Protein AF-A0A9Q0CTR0-F1 (afdb_monomer_lite)

Foldseek 3Di:
DDDDDDDPDPDDDPPPPVVPPPDQAEDEAEDDAFAFLVVVCCVPVVPDDPVVVVSHHYDRGGAPAFDPDDDPCPPVDDDGTGDNDDDDPVVVVVCVVVVVD

pLDDT: mean 81.86, std 18.98, range [42.22, 98.5]

Organism: NCBI:txid2022672

Structure (mmCIF, N/CA/C/O backbone):
data_AF-A0A9Q0CTR0-F1
#
_entry.id   AF-A0A9Q0CTR0-F1
#
loop_
_atom_site.group_PDB
_atom_site.id
_atom_site.type_symbol
_atom_site.label_atom_id
_atom_site.label_alt_id
_atom_site.label_comp_id
_atom_site.label_asym_id
_atom_site.label_entity_id
_atom_site.label_seq_id
_atom_site.pdbx_PDB_ins_code
_atom_site.Cartn_x
_atom_site.Cartn_y
_atom_site.Cartn_z
_atom_site.occupancy
_atom_site.B_iso_or_equiv
_atom_site.auth_seq_id
_atom_site.auth_comp_id
_atom_site.auth_asym_id
_atom_site.auth_atom_id
_atom_site.pdbx_PDB_model_num
ATOM 1 N N . MET A 1 1 ? -50.779 8.382 62.320 1.00 42.22 1 MET A N 1
ATOM 2 C CA . MET A 1 1 ? -49.835 7.621 61.467 1.00 42.22 1 MET A CA 1
ATOM 3 C C . MET A 1 1 ? -50.424 7.545 60.062 1.00 42.22 1 MET A C 1
ATOM 5 O O . MET A 1 1 ? -51.589 7.202 59.982 1.00 42.22 1 MET A O 1
ATOM 9 N N . GLY A 1 2 ? -49.769 7.864 58.946 1.00 48.78 2 GLY A N 1
ATOM 10 C CA . GLY A 1 2 ? -48.406 8.332 58.678 1.00 48.78 2 GLY A CA 1
ATOM 11 C C . GLY A 1 2 ? -48.456 9.449 57.617 1.00 48.78 2 GLY A C 1
ATOM 12 O O . GLY A 1 2 ? -49.342 9.470 56.773 1.00 48.78 2 GLY A O 1
ATOM 13 N N . SER A 1 3 ? -47.718 10.534 57.847 1.00 42.62 3 SER A 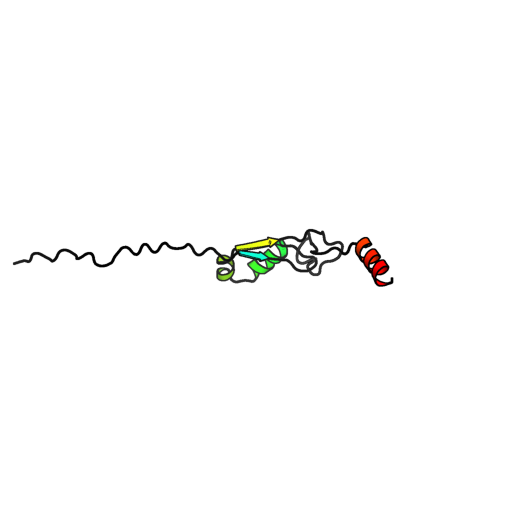N 1
ATOM 14 C CA . SER A 1 3 ? -46.437 10.853 57.189 1.00 42.62 3 SER A CA 1
ATOM 15 C C . SER A 1 3 ? -46.582 11.272 55.722 1.00 42.62 3 SER A C 1
ATOM 17 O O . SER A 1 3 ? -46.495 10.454 54.811 1.00 42.62 3 SER A O 1
ATOM 19 N N . ILE A 1 4 ? -46.746 12.588 55.541 1.00 52.59 4 ILE A N 1
ATOM 20 C CA . ILE A 1 4 ? -46.401 13.337 54.329 1.00 52.59 4 ILE A CA 1
ATOM 21 C C . ILE A 1 4 ? -44.924 13.033 54.047 1.00 52.59 4 ILE A C 1
ATOM 23 O O . ILE A 1 4 ? -44.053 13.425 54.824 1.00 52.59 4 ILE A O 1
ATOM 27 N N . GLY A 1 5 ? -44.651 12.239 53.012 1.00 49.47 5 GLY A N 1
ATOM 28 C CA . GLY A 1 5 ? -43.283 11.994 52.558 1.00 49.47 5 GLY A CA 1
ATOM 29 C C . GLY A 1 5 ? -42.698 13.274 51.954 1.00 49.47 5 GLY A C 1
ATOM 30 O O . GLY A 1 5 ? -43.456 14.069 51.396 1.00 49.47 5 GLY A O 1
ATOM 31 N N . PRO A 1 6 ? -41.383 13.518 52.067 1.00 51.47 6 PRO A N 1
ATOM 32 C CA . PRO A 1 6 ? -40.778 14.652 51.388 1.00 51.47 6 PRO A CA 1
ATOM 33 C C . PRO A 1 6 ? -40.867 14.441 49.871 1.00 51.47 6 PRO A C 1
ATOM 35 O O . PRO A 1 6 ? -40.515 13.374 49.365 1.00 51.47 6 PRO A O 1
ATOM 38 N N . GLU A 1 7 ? -41.341 15.465 49.161 1.00 56.91 7 GLU A N 1
ATOM 39 C CA . GLU A 1 7 ? -41.199 15.598 47.708 1.00 56.91 7 GLU A CA 1
ATOM 40 C C . GLU A 1 7 ? -39.738 15.319 47.305 1.00 56.91 7 GLU A C 1
ATOM 42 O O . GLU A 1 7 ? -38.818 15.808 47.977 1.00 56.91 7 GLU A O 1
ATOM 47 N N . PRO A 1 8 ? -39.479 14.541 46.239 1.00 50.09 8 PRO A N 1
ATOM 48 C CA . PRO A 1 8 ? -38.122 14.317 45.776 1.00 50.09 8 PRO A CA 1
ATOM 49 C C . PRO A 1 8 ? -37.541 15.643 45.283 1.00 50.09 8 PRO A C 1
ATOM 51 O O . PRO A 1 8 ? -37.934 16.191 44.255 1.00 50.09 8 PRO A O 1
ATOM 54 N N . VAL A 1 9 ? -36.576 16.160 46.036 1.00 51.38 9 VAL A N 1
ATOM 55 C CA . VAL A 1 9 ? -35.776 17.313 45.637 1.00 51.38 9 VAL A CA 1
ATOM 56 C C . VAL A 1 9 ? -34.964 16.906 44.407 1.00 51.38 9 VAL A C 1
ATOM 58 O O . VAL A 1 9 ? -34.036 16.102 44.509 1.00 51.38 9 VAL A O 1
ATOM 61 N N . LEU A 1 10 ? -35.324 17.442 43.238 1.00 46.38 10 LEU A N 1
ATOM 62 C CA . LEU A 1 10 ? -34.5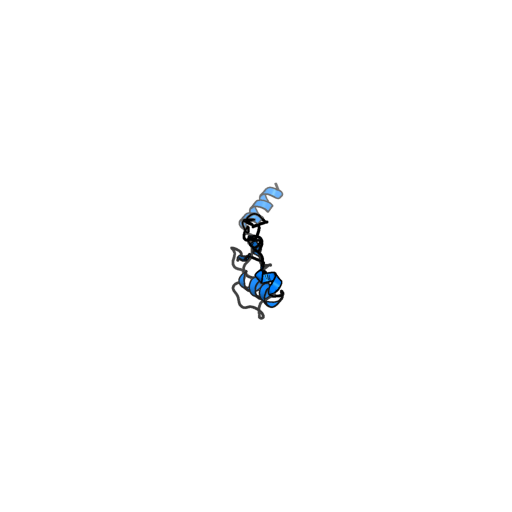66 17.300 41.994 1.00 46.38 10 LEU A CA 1
ATOM 63 C C . LEU A 1 10 ? -33.244 18.071 42.120 1.00 46.38 10 LEU A C 1
ATOM 65 O O . LEU A 1 10 ? -33.121 19.224 41.714 1.00 46.38 10 LEU A O 1
ATOM 69 N N . PHE A 1 11 ? -32.251 17.438 42.741 1.00 47.06 11 PHE A N 1
ATOM 70 C CA . PHE A 1 11 ? -30.869 17.895 42.730 1.00 47.06 11 PHE A CA 1
ATOM 71 C C . PHE A 1 11 ? -30.144 17.326 41.515 1.00 47.06 11 PHE A C 1
ATOM 73 O O . PHE A 1 11 ? -30.020 16.113 41.369 1.00 47.06 11 PHE A O 1
ATOM 80 N N . GLY A 1 12 ? -29.555 18.217 40.725 1.00 43.16 12 GLY A N 1
ATOM 81 C CA . GLY A 1 12 ? -28.484 17.869 39.799 1.00 43.16 12 GLY A CA 1
ATOM 82 C C . GLY A 1 12 ? -28.827 18.263 38.382 1.00 43.16 12 GLY A C 1
ATOM 83 O O . GLY A 1 12 ? -29.455 17.498 37.665 1.00 43.16 12 GLY A O 1
ATOM 84 N N . GLY A 1 13 ? -28.399 19.472 38.020 1.00 45.19 13 GLY A N 1
ATOM 85 C CA . GLY A 1 13 ? -28.635 20.064 36.718 1.00 45.19 13 GLY A CA 1
ATOM 86 C C . GLY A 1 13 ? -28.266 19.138 35.572 1.00 45.19 13 GLY A C 1
ATOM 87 O O . GLY A 1 13 ? -27.291 18.382 35.634 1.00 45.19 13 GLY A O 1
ATOM 88 N N . ASP A 1 14 ? -29.061 19.271 34.524 1.00 47.41 14 ASP A N 1
ATOM 89 C CA . ASP A 1 14 ? -28.852 18.698 33.213 1.00 47.41 14 ASP A CA 1
ATOM 90 C C . ASP A 1 14 ? -27.448 19.084 32.744 1.00 47.41 14 ASP A C 1
ATOM 92 O O . ASP A 1 14 ? -27.202 20.142 32.163 1.00 47.41 14 ASP A O 1
ATOM 96 N N . ARG A 1 15 ? -26.468 18.223 33.026 1.00 52.31 15 ARG A N 1
ATOM 97 C CA . ARG A 1 15 ? -25.244 18.209 32.246 1.00 52.31 15 ARG A CA 1
ATOM 98 C C . ARG A 1 15 ? -25.674 17.667 30.901 1.00 52.31 15 ARG A C 1
ATOM 100 O O . ARG A 1 15 ? -25.577 16.467 30.651 1.00 52.31 15 ARG A O 1
ATOM 107 N N . GLU A 1 16 ? -26.118 18.563 30.031 1.00 53.03 16 GLU A N 1
ATOM 108 C CA . GLU A 1 16 ? -25.951 18.373 28.605 1.00 53.03 16 GLU A CA 1
ATOM 109 C C . GLU A 1 16 ? -24.438 18.297 28.366 1.00 53.03 16 GLU A C 1
ATOM 111 O O . GLU A 1 16 ? -23.754 19.260 28.018 1.00 53.03 16 GLU A O 1
ATOM 116 N N . ILE A 1 17 ? -23.874 17.117 28.639 1.00 56.78 17 ILE A N 1
ATOM 117 C CA . ILE A 1 17 ? -22.633 16.698 28.029 1.00 56.78 17 ILE A CA 1
ATOM 118 C C . ILE A 1 17 ? -23.016 16.615 26.565 1.00 56.78 17 ILE A C 1
ATOM 120 O O . ILE A 1 17 ? -23.534 15.602 26.103 1.00 56.78 17 ILE A O 1
ATOM 124 N N . THR A 1 18 ? -22.805 17.715 25.847 1.00 56.59 18 THR A N 1
ATOM 125 C CA . THR A 1 18 ? -22.650 17.667 24.405 1.00 56.59 18 THR A CA 1
ATOM 126 C C . THR A 1 18 ? -21.533 16.661 24.184 1.00 56.59 18 THR A C 1
ATOM 128 O O . THR A 1 18 ? -20.347 16.954 24.345 1.00 56.59 18 THR A O 1
ATOM 131 N N . ALA A 1 19 ? -21.914 15.405 23.953 1.00 59.31 19 ALA A N 1
ATOM 132 C CA . ALA A 1 19 ? -20.993 14.351 23.618 1.00 59.31 19 ALA A CA 1
ATOM 133 C C . ALA A 1 19 ? -20.403 14.785 22.282 1.00 59.31 19 ALA A C 1
ATOM 135 O O . ALA A 1 19 ? -20.977 14.536 21.225 1.00 59.31 19 ALA A O 1
ATOM 136 N N . LYS A 1 20 ? -19.286 15.523 22.321 1.00 62.44 20 LYS A N 1
ATOM 137 C CA . LYS A 1 20 ? -18.440 15.724 21.155 1.00 62.44 20 LYS A CA 1
ATOM 138 C C . LYS A 1 20 ? -18.059 14.319 20.735 1.00 62.44 20 LYS A C 1
ATOM 140 O O . LYS A 1 20 ? -17.160 13.729 21.331 1.00 62.44 20 LYS A O 1
ATOM 145 N N . THR A 1 21 ? -18.783 13.770 19.764 1.00 69.69 21 THR A N 1
ATOM 146 C CA . THR A 1 21 ? -18.463 12.499 19.132 1.00 69.69 21 THR A CA 1
ATOM 147 C C . THR A 1 21 ? -16.999 12.592 18.746 1.00 69.69 21 THR A C 1
ATOM 149 O O . THR A 1 21 ? -16.641 13.388 17.872 1.00 69.69 21 THR A O 1
ATOM 152 N N . GLN A 1 22 ? -16.128 11.885 19.471 1.00 79.38 22 GLN A N 1
ATOM 153 C CA . GLN A 1 22 ? -14.701 11.949 19.200 1.00 79.38 22 GLN A CA 1
ATOM 154 C C . GLN A 1 22 ? -14.501 11.405 17.788 1.00 79.38 22 GLN A C 1
ATOM 156 O O . GLN A 1 22 ? -14.711 10.220 17.528 1.00 79.38 22 GLN A O 1
ATOM 161 N N . ARG A 1 23 ? -14.179 12.298 16.845 1.00 89.00 23 ARG A N 1
ATOM 162 C CA . ARG A 1 23 ? -13.914 11.909 15.460 1.00 89.00 23 ARG A CA 1
ATOM 163 C C . ARG A 1 23 ? -12.677 11.023 15.468 1.00 89.00 23 ARG A C 1
ATOM 165 O O . ARG A 1 23 ? -11.678 11.369 16.098 1.00 89.00 23 ARG A O 1
ATOM 172 N N . LYS A 1 24 ? -12.744 9.892 14.766 1.00 95.25 24 LYS A N 1
ATOM 173 C CA . LYS A 1 24 ? -11.581 9.020 14.600 1.00 95.25 24 LYS A CA 1
ATOM 174 C C . LYS A 1 24 ? -10.451 9.820 13.940 1.00 95.25 24 LYS A C 1
ATOM 176 O O . LYS A 1 24 ? -10.727 10.545 12.978 1.00 95.25 24 LYS A O 1
ATOM 181 N N . PRO A 1 25 ? -9.206 9.724 14.431 1.00 96.12 25 PRO A N 1
ATOM 182 C CA . PRO A 1 25 ? -8.071 10.311 13.739 1.00 96.12 25 PRO A CA 1
ATOM 183 C C . PRO A 1 25 ? -7.941 9.683 12.348 1.00 96.12 25 PRO A C 1
ATOM 185 O O . PRO A 1 25 ? -8.117 8.472 12.182 1.00 96.12 25 PRO A O 1
ATOM 188 N N . ARG A 1 26 ? -7.658 10.532 11.357 1.00 97.44 26 ARG A N 1
ATOM 189 C CA . ARG A 1 26 ? -7.591 10.156 9.943 1.00 97.44 26 ARG A CA 1
ATOM 190 C C . ARG A 1 26 ? -6.137 10.093 9.501 1.00 97.44 26 ARG A C 1
ATOM 192 O O . ARG A 1 26 ? -5.403 11.053 9.722 1.00 97.44 26 ARG A O 1
ATOM 199 N N . PHE A 1 27 ? -5.742 9.001 8.861 1.00 97.44 27 PHE A N 1
ATOM 200 C CA . PHE A 1 27 ? -4.388 8.805 8.357 1.00 97.44 27 PHE A CA 1
ATOM 201 C C . PHE A 1 27 ? -4.410 8.510 6.862 1.00 97.44 27 PHE A C 1
ATOM 203 O O . PHE A 1 27 ? -5.157 7.651 6.394 1.00 97.44 27 PHE A O 1
ATOM 210 N N . LEU A 1 28 ? -3.546 9.210 6.131 1.00 98.00 28 LEU A N 1
ATOM 211 C CA . LEU A 1 28 ? -3.149 8.832 4.783 1.00 98.00 28 LEU A CA 1
ATOM 212 C C . LEU A 1 28 ? -2.048 7.772 4.896 1.00 98.00 28 LEU A C 1
ATOM 214 O O . LEU A 1 28 ? -0.973 8.035 5.433 1.00 98.00 28 LEU A O 1
ATOM 218 N N . CYS A 1 29 ? -2.326 6.573 4.405 1.00 98.06 29 CYS A N 1
ATOM 219 C CA . CYS A 1 29 ? -1.408 5.449 4.382 1.00 98.06 29 CYS A CA 1
ATOM 220 C C . CYS A 1 29 ? -0.725 5.377 3.013 1.00 98.06 29 CYS A C 1
ATOM 222 O O . CYS A 1 29 ? -1.367 5.115 1.996 1.00 98.06 29 CYS A O 1
ATOM 224 N N . VAL A 1 30 ? 0.584 5.619 3.015 1.00 98.06 30 VAL A N 1
A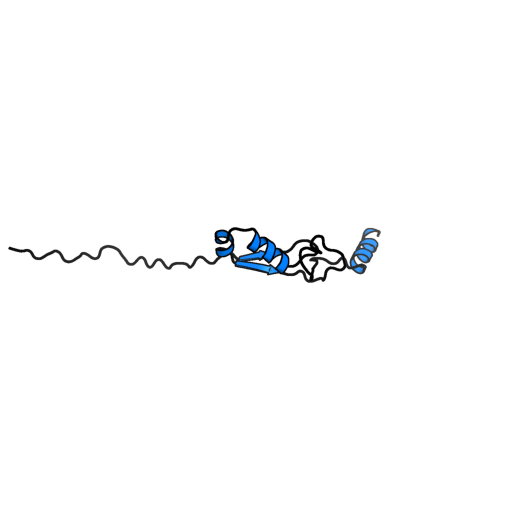TOM 225 C CA . VAL A 1 30 ? 1.446 5.655 1.829 1.00 98.06 30 VAL A CA 1
ATOM 226 C C . VAL A 1 30 ? 2.200 4.330 1.745 1.00 98.06 30 VAL A C 1
ATOM 228 O O . VAL A 1 30 ? 2.928 3.971 2.673 1.00 98.06 30 VAL A O 1
ATOM 231 N N . HIS A 1 31 ? 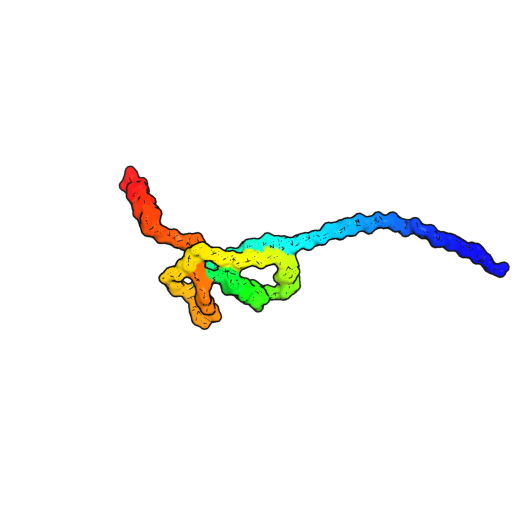2.004 3.583 0.659 1.00 97.69 31 HIS A N 1
ATOM 232 C CA . HIS A 1 31 ? 2.648 2.283 0.474 1.00 97.69 31 HIS A CA 1
ATOM 233 C C . HIS A 1 31 ? 4.150 2.411 0.158 1.00 97.69 31 HIS A C 1
ATOM 235 O O . HIS A 1 31 ? 4.634 3.461 -0.266 1.00 97.69 31 HIS A O 1
ATOM 241 N N . GLY A 1 32 ? 4.892 1.316 0.345 1.00 95.44 32 GLY A N 1
ATOM 242 C CA . GLY A 1 32 ? 6.327 1.246 0.052 1.00 95.44 32 GLY A CA 1
ATOM 243 C C . GLY A 1 32 ? 6.639 1.077 -1.439 1.00 95.44 32 GLY A C 1
ATOM 244 O O . GLY A 1 32 ? 5.738 0.995 -2.274 1.00 95.44 32 GLY A O 1
ATOM 245 N N . PHE A 1 33 ? 7.926 0.989 -1.771 1.00 95.75 33 PHE A N 1
ATOM 246 C CA . PHE A 1 33 ? 8.411 0.823 -3.144 1.00 95.75 33 PHE A CA 1
ATOM 247 C C . PHE A 1 33 ? 7.747 -0.361 -3.866 1.00 95.75 33 PHE A C 1
ATOM 249 O O . PHE A 1 33 ? 7.663 -1.448 -3.297 1.00 95.75 33 PHE A O 1
ATOM 256 N N . ARG A 1 34 ? 7.262 -0.135 -5.096 1.00 96.38 34 ARG A N 1
ATOM 257 C CA . ARG A 1 34 ? 6.627 -1.144 -5.966 1.00 96.38 34 ARG A CA 1
ATOM 258 C C . ARG A 1 34 ? 5.579 -2.001 -5.257 1.00 96.38 34 ARG A C 1
ATOM 260 O O . ARG A 1 34 ? 5.543 -3.220 -5.392 1.00 96.38 34 ARG A O 1
ATOM 267 N N . THR A 1 35 ? 4.702 -1.360 -4.498 1.00 97.62 35 THR A N 1
ATOM 268 C CA . THR A 1 35 ? 3.524 -2.003 -3.898 1.00 97.62 35 THR A CA 1
ATOM 269 C C . THR A 1 35 ? 2.280 -1.174 -4.207 1.00 97.62 35 THR A C 1
ATOM 271 O O . THR A 1 35 ? 2.322 -0.323 -5.088 1.00 97.62 35 THR A O 1
ATOM 274 N N . SER A 1 36 ? 1.162 -1.443 -3.541 1.00 98.19 36 SER A N 1
ATOM 275 C CA . SER A 1 36 ? -0.078 -0.683 -3.696 1.00 98.19 36 SER A CA 1
ATOM 276 C C . SER A 1 36 ? -0.731 -0.431 -2.342 1.00 98.19 36 SER A C 1
ATOM 278 O O . SER A 1 36 ? -0.437 -1.115 -1.348 1.00 98.19 36 SER A O 1
ATOM 280 N N . GLY A 1 37 ? -1.646 0.534 -2.302 1.00 98.19 37 GLY A N 1
ATOM 281 C CA . GLY A 1 37 ? -2.481 0.834 -1.148 1.00 98.19 37 GLY A CA 1
ATOM 282 C C . GLY A 1 37 ? -3.239 -0.408 -0.677 1.00 98.19 37 GLY A C 1
ATOM 283 O O . GLY A 1 37 ? -3.210 -0.726 0.510 1.00 98.19 37 GLY A O 1
ATOM 284 N N . ALA A 1 38 ? -3.789 -1.196 -1.605 1.00 98.00 38 ALA A N 1
ATOM 285 C CA . ALA A 1 38 ? -4.482 -2.448 -1.293 1.00 98.00 38 ALA A CA 1
ATOM 286 C C . ALA A 1 38 ? -3.571 -3.502 -0.630 1.00 98.00 38 ALA A C 1
ATOM 288 O O . ALA A 1 38 ? -3.996 -4.249 0.257 1.00 98.00 38 ALA A O 1
ATOM 289 N N . ILE A 1 39 ? -2.298 -3.584 -1.035 1.00 98.00 39 ILE A N 1
ATOM 290 C CA . ILE A 1 39 ? -1.327 -4.492 -0.404 1.00 98.00 39 ILE A CA 1
ATOM 291 C C . ILE A 1 39 ? -1.009 -4.018 1.016 1.00 98.00 39 ILE A C 1
ATOM 293 O O . ILE A 1 39 ? -0.971 -4.834 1.943 1.00 98.00 39 ILE A O 1
ATOM 297 N N . MET A 1 40 ? -0.814 -2.711 1.209 1.00 97.94 40 MET A N 1
ATOM 298 C CA . MET A 1 40 ? -0.607 -2.132 2.537 1.00 97.94 40 MET A CA 1
ATOM 299 C C . MET A 1 40 ? -1.828 -2.345 3.439 1.00 97.94 40 MET A C 1
ATOM 301 O O . MET A 1 40 ? -1.654 -2.747 4.588 1.00 97.94 40 MET A O 1
ATOM 305 N N . GLU A 1 41 ? -3.044 -2.171 2.923 1.00 97.75 41 GLU A N 1
ATOM 306 C CA . GLU A 1 41 ? -4.289 -2.431 3.648 1.00 97.75 41 GLU A CA 1
ATOM 307 C C . GLU A 1 41 ? -4.343 -3.877 4.145 1.00 97.75 41 GLU A C 1
ATOM 309 O O . GLU A 1 41 ? -4.488 -4.108 5.346 1.00 97.75 41 GLU A O 1
ATOM 314 N N . LYS A 1 42 ? -4.122 -4.862 3.264 1.00 97.06 42 LYS A N 1
ATOM 315 C CA . LYS A 1 42 ? -4.078 -6.284 3.652 1.00 97.06 42 LYS A CA 1
ATOM 316 C C . LYS A 1 42 ? -3.062 -6.544 4.762 1.00 97.06 42 LYS A C 1
ATOM 318 O O . LYS A 1 42 ? -3.329 -7.322 5.677 1.00 97.06 42 LYS A O 1
ATOM 323 N N . ARG A 1 43 ? -1.899 -5.889 4.707 1.00 95.19 43 ARG A N 1
ATOM 324 C CA . ARG A 1 43 ? -0.854 -6.024 5.733 1.00 95.19 43 ARG A CA 1
ATOM 325 C C . ARG A 1 43 ? -1.268 -5.378 7.055 1.00 95.19 43 ARG A C 1
ATOM 327 O O . ARG A 1 43 ? -1.031 -5.979 8.097 1.00 95.19 43 ARG A O 1
ATOM 334 N N . VAL A 1 44 ? -1.870 -4.190 7.027 1.00 96.62 44 VAL A N 1
ATOM 335 C CA . VAL A 1 44 ? -2.308 -3.468 8.232 1.00 96.62 44 VAL A CA 1
ATOM 336 C C . VAL A 1 44 ? -3.487 -4.186 8.881 1.00 96.62 44 VAL A C 1
ATOM 338 O O . VAL A 1 44 ? -3.400 -4.568 10.045 1.00 96.62 44 VAL A O 1
ATOM 341 N N . ILE A 1 45 ? -4.553 -4.449 8.126 1.00 95.75 45 ILE A N 1
ATOM 342 C CA . ILE A 1 45 ? -5.765 -5.103 8.635 1.00 95.75 45 ILE A CA 1
ATOM 343 C C . ILE A 1 45 ? -5.492 -6.557 9.041 1.00 95.75 45 ILE A C 1
ATOM 345 O O . ILE A 1 45 ? -6.065 -7.037 10.016 1.00 95.75 45 ILE A O 1
ATOM 349 N N . GLY A 1 46 ? -4.592 -7.251 8.336 1.00 94.00 46 GLY A N 1
ATOM 350 C CA . GLY A 1 46 ? -4.223 -8.633 8.643 1.00 94.00 46 GLY A CA 1
ATOM 351 C C . GLY A 1 46 ? -3.277 -8.800 9.836 1.00 94.00 46 GLY A C 1
ATOM 352 O O . GLY A 1 46 ? -3.248 -9.879 10.422 1.00 94.00 46 GLY A O 1
ATOM 353 N N . LYS A 1 47 ? -2.498 -7.771 10.208 1.00 95.06 47 LYS A N 1
ATOM 354 C CA . LYS A 1 47 ? -1.506 -7.863 11.299 1.00 95.06 47 LYS A CA 1
ATOM 355 C C . LYS A 1 47 ? -1.897 -7.110 12.565 1.00 95.06 47 LYS A C 1
ATOM 357 O O . LYS A 1 47 ? -1.474 -7.505 13.649 1.00 95.06 47 LYS A O 1
ATOM 362 N N . TRP A 1 48 ? -2.634 -6.007 12.459 1.00 96.44 48 TRP A N 1
ATOM 363 C CA . TRP A 1 48 ? -2.956 -5.183 13.622 1.00 96.44 48 TRP A CA 1
ATOM 364 C C . TRP A 1 48 ? -4.205 -5.695 14.348 1.00 96.44 48 TRP A C 1
ATOM 366 O O . TRP A 1 48 ? -5.163 -6.129 13.704 1.00 96.44 48 TRP A O 1
ATOM 376 N N . PRO A 1 49 ? -4.256 -5.607 15.691 1.00 96.88 49 PRO A N 1
ATOM 377 C CA . PRO A 1 49 ? -5.457 -5.957 16.435 1.00 96.88 49 PRO A CA 1
ATOM 378 C C . PRO A 1 49 ? -6.657 -5.105 16.007 1.00 96.88 49 PRO A C 1
ATOM 380 O O . PRO A 1 49 ? -6.552 -3.882 15.891 1.00 96.88 49 PRO A O 1
ATOM 383 N N . ARG A 1 50 ? -7.837 -5.727 15.865 1.00 95.38 50 ARG A N 1
ATOM 384 C CA . ARG A 1 50 ? -9.063 -5.031 15.423 1.00 95.38 50 ARG A CA 1
ATOM 385 C C . ARG A 1 50 ? -9.422 -3.816 16.276 1.00 95.38 50 ARG A C 1
ATOM 387 O O . ARG A 1 50 ? -9.938 -2.841 15.749 1.00 95.38 50 ARG A O 1
ATOM 394 N N . HIS A 1 51 ? -9.144 -3.857 17.580 1.00 95.38 51 HIS A N 1
ATOM 395 C CA . HIS A 1 51 ? -9.451 -2.748 18.487 1.00 95.38 51 HIS A CA 1
ATOM 396 C C . HIS A 1 51 ? -8.593 -1.497 18.235 1.00 95.38 51 HIS A C 1
ATOM 398 O O . HIS A 1 51 ? -8.956 -0.416 18.699 1.00 95.38 51 HIS A O 1
ATOM 404 N N . VAL A 1 52 ? -7.461 -1.640 17.534 1.00 95.19 52 VAL A N 1
ATOM 405 C CA . VAL A 1 52 ? -6.631 -0.523 17.072 1.00 95.19 52 VAL A CA 1
ATOM 406 C C . VAL A 1 52 ? -7.238 0.041 15.794 1.00 95.19 52 VAL A C 1
ATOM 408 O O . VAL A 1 52 ? -7.630 1.205 15.766 1.00 95.19 52 VAL A O 1
ATOM 411 N N . THR A 1 53 ? -7.394 -0.789 14.759 1.00 95.88 53 THR A N 1
ATOM 412 C CA . THR A 1 53 ? -7.875 -0.340 13.441 1.00 95.88 53 THR A CA 1
ATOM 413 C C . THR A 1 53 ? -9.304 0.200 13.490 1.00 95.88 53 THR A C 1
ATOM 415 O O . THR A 1 53 ? -9.610 1.166 12.801 1.00 95.88 53 THR A O 1
ATOM 418 N N . SER A 1 54 ? -10.166 -0.311 14.377 1.00 95.19 54 SER A N 1
ATOM 419 C CA . SER A 1 54 ? -11.538 0.187 14.546 1.00 95.19 54 SER A CA 1
ATOM 420 C C . SER A 1 54 ? -11.617 1.622 15.073 1.00 95.19 54 SER A C 1
ATOM 422 O O . SER A 1 54 ? -12.670 2.253 14.949 1.00 95.19 54 SER A O 1
ATOM 424 N N . ARG A 1 55 ? -10.546 2.141 15.684 1.00 95.38 55 ARG A N 1
ATOM 425 C CA . ARG A 1 55 ? -10.470 3.508 16.227 1.00 95.38 55 ARG A CA 1
ATOM 426 C C . ARG A 1 55 ? -9.866 4.504 15.241 1.00 95.38 55 ARG A C 1
ATOM 428 O O . ARG A 1 55 ? -9.880 5.693 15.535 1.00 95.38 55 ARG A O 1
ATOM 435 N N . LEU A 1 56 ? -9.369 4.040 14.097 1.00 96.12 56 LEU A N 1
ATOM 436 C CA . LEU A 1 56 ? -8.723 4.861 13.078 1.00 96.12 56 LEU A CA 1
ATOM 437 C C . LEU A 1 56 ? -9.616 4.981 11.839 1.00 96.12 56 LEU A C 1
ATOM 439 O O . LEU A 1 56 ? -10.446 4.113 11.569 1.00 96.12 56 LEU A O 1
ATOM 443 N N . ASP A 1 57 ? -9.441 6.069 11.100 1.00 96.62 57 ASP A N 1
ATOM 444 C CA . ASP A 1 57 ? -9.903 6.208 9.720 1.00 96.62 57 ASP A CA 1
ATOM 445 C C . ASP A 1 57 ? -8.660 6.165 8.819 1.00 96.62 57 ASP A C 1
ATOM 447 O O . ASP A 1 57 ? -7.811 7.055 8.888 1.00 96.62 57 ASP A O 1
ATOM 451 N N . LEU A 1 58 ? -8.490 5.079 8.064 1.00 97.81 58 LEU A N 1
ATOM 452 C CA . LEU A 1 58 ? -7.289 4.812 7.270 1.00 97.81 58 LEU A CA 1
ATOM 453 C C . LEU A 1 58 ? -7.634 4.895 5.786 1.00 97.81 58 LEU A C 1
ATOM 455 O O . LEU A 1 58 ? -8.476 4.142 5.302 1.00 97.81 58 LEU A O 1
ATOM 459 N N . PHE A 1 59 ? -6.954 5.780 5.065 1.00 98.19 59 PHE A N 1
ATOM 460 C CA . PHE A 1 59 ? -7.070 5.897 3.617 1.00 98.19 59 PHE A CA 1
ATOM 461 C C . PHE A 1 59 ? -5.775 5.425 2.959 1.00 98.19 59 PHE A C 1
ATOM 463 O O . PHE A 1 59 ? -4.731 6.051 3.130 1.00 98.19 59 PHE A O 1
ATOM 470 N N . PHE A 1 60 ? -5.838 4.324 2.215 1.00 98.38 60 PHE A N 1
ATOM 471 C CA . PHE A 1 60 ? -4.691 3.739 1.525 1.00 98.38 60 PHE A CA 1
ATOM 472 C C . PHE A 1 60 ? -4.627 4.263 0.092 1.00 98.38 60 PHE A C 1
ATOM 474 O O . PHE A 1 60 ? -5.482 3.932 -0.725 1.00 98.38 60 PHE A O 1
ATOM 481 N N . ALA A 1 61 ? -3.629 5.095 -0.199 1.00 98.12 61 ALA A N 1
ATOM 482 C CA . ALA A 1 61 ? -3.459 5.694 -1.518 1.00 98.12 61 ALA A CA 1
ATOM 483 C C . ALA A 1 61 ? -2.505 4.868 -2.381 1.00 98.12 61 ALA A C 1
ATOM 485 O O . ALA A 1 61 ? -1.488 4.389 -1.879 1.00 98.12 61 ALA A O 1
ATOM 486 N N . ASP A 1 62 ? -2.814 4.771 -3.672 1.00 98.50 62 ASP A N 1
ATOM 487 C CA . ASP A 1 62 ? -1.884 4.303 -4.695 1.00 98.50 62 ASP A CA 1
ATOM 488 C C . ASP A 1 62 ? -1.028 5.460 -5.211 1.00 98.50 62 ASP A C 1
ATOM 490 O O . ASP A 1 62 ? -1.482 6.605 -5.318 1.00 98.50 62 ASP A O 1
ATOM 494 N N . ALA A 1 63 ? 0.222 5.148 -5.530 1.00 97.19 63 ALA A N 1
ATOM 495 C CA . ALA A 1 63 ? 1.116 6.079 -6.186 1.00 97.19 63 ALA A CA 1
ATOM 496 C C . ALA A 1 63 ? 0.736 6.287 -7.668 1.00 97.19 63 ALA A C 1
ATOM 498 O O . ALA A 1 63 ? 0.118 5.413 -8.277 1.00 97.19 63 ALA A O 1
ATOM 499 N N . PRO A 1 64 ? 1.091 7.433 -8.278 1.00 95.81 64 PRO A N 1
ATOM 500 C CA . PRO A 1 64 ? 0.590 7.792 -9.606 1.00 95.81 64 PRO A CA 1
ATOM 501 C C . PRO A 1 64 ? 1.282 7.065 -10.769 1.00 95.81 64 PRO A C 1
ATOM 503 O O . PRO A 1 64 ? 0.746 7.073 -11.876 1.00 95.81 64 PRO A O 1
ATOM 506 N N . PHE A 1 65 ? 2.455 6.460 -10.558 1.00 94.94 65 PHE A N 1
ATOM 507 C CA . PHE A 1 65 ? 3.212 5.796 -11.622 1.00 94.94 65 PHE A CA 1
ATOM 508 C C . PHE A 1 65 ? 3.108 4.274 -11.488 1.00 94.94 65 PHE A C 1
ATOM 510 O O . PHE A 1 65 ? 3.414 3.752 -10.415 1.00 94.94 65 PHE A O 1
ATOM 517 N N . PRO A 1 66 ? 2.709 3.534 -12.537 1.00 95.69 66 PRO A N 1
ATOM 518 C CA . PRO A 1 66 ? 2.833 2.080 -12.552 1.00 95.69 66 PRO A CA 1
ATOM 519 C C . PRO A 1 66 ? 4.295 1.655 -12.382 1.00 95.69 66 PRO A C 1
ATOM 521 O O . PRO A 1 66 ? 5.193 2.283 -12.938 1.00 95.69 66 PRO A O 1
ATOM 524 N N . ALA A 1 67 ? 4.541 0.585 -11.630 1.00 93.81 67 ALA A N 1
ATOM 525 C CA . ALA A 1 67 ? 5.881 0.026 -11.506 1.00 93.81 67 ALA A CA 1
ATOM 526 C C . ALA A 1 67 ? 6.312 -0.638 -12.824 1.00 93.81 67 ALA A C 1
ATOM 528 O O . ALA A 1 67 ? 5.608 -1.497 -13.351 1.00 93.81 67 ALA A O 1
ATOM 529 N N . GLU A 1 68 ? 7.497 -0.283 -13.321 1.00 89.12 68 GLU A N 1
ATOM 530 C CA . GLU A 1 68 ? 8.044 -0.806 -14.585 1.00 89.12 68 GLU A CA 1
ATOM 531 C C . GLU A 1 68 ? 8.972 -2.022 -14.399 1.00 89.12 68 GLU A C 1
ATOM 533 O O . GLU A 1 68 ? 9.556 -2.523 -15.357 1.00 89.12 68 GLU A O 1
ATOM 538 N N . GLY A 1 69 ? 9.131 -2.522 -13.170 1.00 86.81 69 GLY A N 1
ATOM 539 C CA . GLY A 1 69 ? 10.007 -3.656 -12.875 1.00 86.81 69 GLY A CA 1
ATOM 540 C C . GLY A 1 69 ? 9.482 -4.569 -11.774 1.00 86.81 69 GLY A C 1
ATOM 541 O O . GLY A 1 69 ? 8.387 -4.376 -11.247 1.00 86.81 69 GLY A O 1
ATOM 542 N N . THR A 1 70 ? 10.298 -5.560 -11.413 1.00 90.44 70 THR A N 1
ATOM 543 C CA . THR A 1 70 ? 9.956 -6.584 -10.416 1.00 90.44 70 THR A CA 1
ATOM 544 C C . THR A 1 70 ? 9.670 -5.977 -9.051 1.00 90.44 70 THR A C 1
ATOM 546 O O . THR A 1 70 ? 10.293 -4.984 -8.651 1.00 90.44 70 THR A O 1
ATOM 549 N N . SER A 1 71 ? 8.756 -6.608 -8.320 1.00 93.94 71 SER A N 1
ATOM 550 C CA . SER A 1 71 ? 8.433 -6.249 -6.943 1.00 93.94 71 SER A CA 1
ATOM 551 C C . SER A 1 71 ? 8.821 -7.368 -5.985 1.00 93.94 71 SER A C 1
ATOM 553 O O . SER A 1 71 ? 8.578 -8.537 -6.262 1.00 93.94 71 SER A O 1
ATOM 555 N N . ASP A 1 72 ? 9.326 -7.019 -4.802 1.00 94.00 72 ASP A N 1
ATOM 556 C CA . ASP A 1 72 ? 9.653 -7.994 -3.750 1.00 94.00 72 ASP A CA 1
ATOM 557 C C . ASP A 1 72 ? 8.418 -8.727 -3.203 1.00 94.00 72 ASP A C 1
ATOM 559 O O . ASP A 1 72 ? 8.533 -9.703 -2.462 1.00 94.00 72 ASP A O 1
ATOM 563 N N . VAL A 1 73 ? 7.215 -8.232 -3.512 1.00 94.50 73 VAL A N 1
ATOM 564 C CA . VAL A 1 73 ? 5.956 -8.860 -3.096 1.00 94.50 73 VAL A CA 1
ATOM 565 C C . VAL A 1 73 ? 5.329 -9.722 -4.189 1.00 94.50 73 VAL A C 1
ATOM 567 O O . VAL A 1 73 ? 4.254 -10.290 -3.970 1.00 94.50 73 VAL A O 1
ATOM 570 N N . GLU A 1 74 ? 5.992 -9.832 -5.338 1.00 93.31 74 GLU A N 1
ATOM 571 C CA . GLU A 1 74 ? 5.586 -10.690 -6.442 1.00 93.31 74 GLU A CA 1
ATOM 572 C C . GLU A 1 74 ? 5.561 -12.163 -6.001 1.00 93.31 74 GLU A C 1
ATOM 574 O O . GLU A 1 74 ? 6.385 -12.622 -5.212 1.00 93.31 74 GLU A O 1
ATOM 579 N N . GLY A 1 75 ? 4.524 -12.895 -6.413 1.00 92.19 75 GLY A N 1
ATOM 580 C CA . GLY A 1 75 ? 4.249 -14.261 -5.944 1.00 92.19 75 GLY A CA 1
ATOM 581 C C . GLY A 1 75 ? 3.544 -14.362 -4.581 1.00 92.19 75 GLY A C 1
ATOM 582 O O . GLY A 1 75 ? 2.935 -15.390 -4.296 1.00 92.19 75 GLY A O 1
ATOM 583 N N . ILE A 1 76 ? 3.546 -13.302 -3.762 1.00 95.44 76 ILE A N 1
ATOM 584 C CA . ILE A 1 76 ? 2.776 -13.240 -2.503 1.00 95.44 76 ILE A CA 1
ATOM 585 C C . ILE A 1 76 ? 1.496 -12.419 -2.695 1.00 95.44 76 ILE A C 1
ATOM 587 O O . ILE A 1 76 ? 0.421 -12.796 -2.229 1.00 95.44 76 ILE A O 1
ATOM 591 N N . PHE A 1 77 ? 1.608 -11.281 -3.381 1.00 95.88 77 PHE A N 1
ATOM 592 C CA . PHE A 1 77 ? 0.497 -10.394 -3.704 1.00 95.88 77 PHE A CA 1
ATOM 593 C C . PHE A 1 77 ? 0.456 -10.162 -5.212 1.00 95.88 77 PHE A C 1
ATOM 595 O O . PHE A 1 77 ? 1.499 -9.852 -5.780 1.00 95.88 77 PHE A O 1
ATOM 602 N N . PRO A 1 78 ? -0.709 -10.266 -5.871 1.00 94.75 78 PRO A N 1
ATOM 603 C CA . PRO A 1 78 ? -0.803 -9.974 -7.296 1.00 94.75 78 PRO A CA 1
ATOM 604 C C . PRO A 1 78 ? -0.628 -8.465 -7.577 1.00 94.75 78 PRO A C 1
ATOM 606 O O . PRO A 1 78 ? -0.913 -7.654 -6.687 1.00 94.75 78 PRO A O 1
ATOM 609 N N . PRO A 1 79 ? -0.196 -8.086 -8.797 1.00 95.31 79 PRO A N 1
ATOM 610 C CA . PRO A 1 79 ? -0.211 -6.696 -9.272 1.00 95.31 79 PRO A CA 1
ATOM 611 C C . PRO A 1 79 ? -1.646 -6.117 -9.294 1.00 95.31 79 PRO A C 1
ATOM 613 O O . PRO A 1 79 ? -2.612 -6.886 -9.216 1.00 95.31 79 PRO A O 1
ATOM 616 N N . PRO A 1 80 ? -1.831 -4.783 -9.413 1.00 96.44 80 PRO A N 1
ATOM 617 C CA . PRO A 1 80 ? -0.850 -3.760 -9.800 1.00 9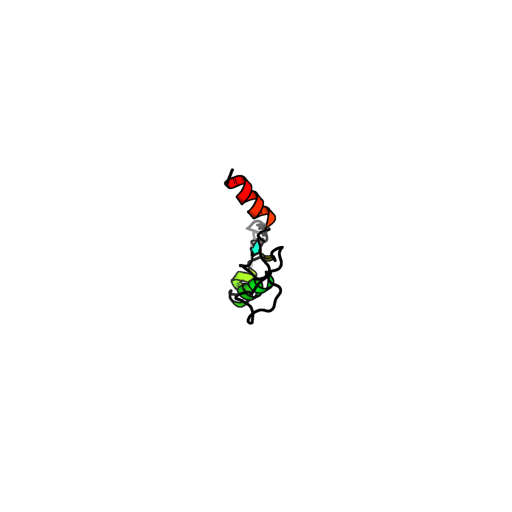6.44 80 PRO A CA 1
ATOM 618 C C . PRO A 1 80 ? 0.071 -3.284 -8.668 1.00 96.44 80 PRO A C 1
ATOM 620 O O . PRO A 1 80 ? -0.282 -3.320 -7.486 1.00 96.44 80 PRO A O 1
ATOM 623 N N . TYR A 1 81 ? 1.248 -2.800 -9.067 1.00 97.19 81 TYR A N 1
ATOM 624 C CA . TYR A 1 81 ? 2.241 -2.155 -8.210 1.00 97.19 81 TYR A CA 1
ATOM 625 C C . TYR A 1 81 ? 2.534 -0.750 -8.731 1.00 97.19 81 TYR A C 1
ATOM 627 O O . TYR A 1 81 ? 2.505 -0.526 -9.943 1.00 97.19 81 TYR A O 1
ATOM 635 N N . TYR A 1 82 ? 2.865 0.167 -7.826 1.00 97.12 82 TYR A N 1
ATOM 636 C CA . TYR A 1 82 ? 3.074 1.573 -8.147 1.00 97.12 82 TYR A CA 1
ATOM 637 C C . TYR A 1 82 ? 4.343 2.147 -7.498 1.00 97.12 82 TYR A C 1
ATOM 639 O O . TYR A 1 82 ? 4.870 1.619 -6.512 1.00 97.12 82 TYR A O 1
ATOM 647 N N . GLU A 1 83 ? 4.814 3.263 -8.048 1.00 95.94 83 GLU A N 1
ATOM 648 C CA . GLU A 1 83 ? 5.959 4.053 -7.598 1.00 95.94 83 GLU A CA 1
ATOM 649 C C . GLU A 1 83 ? 5.546 5.520 -7.387 1.00 95.94 83 GLU A C 1
ATOM 651 O O . GLU A 1 83 ? 4.783 6.093 -8.164 1.00 95.94 83 GLU A O 1
ATOM 656 N N . TRP A 1 84 ? 6.046 6.145 -6.315 1.00 93.88 84 TRP A N 1
ATOM 657 C CA . TRP A 1 84 ? 5.755 7.555 -5.990 1.00 93.88 84 TRP A CA 1
ATOM 658 C C . TRP A 1 84 ? 6.503 8.542 -6.876 1.00 93.88 84 TRP A C 1
ATOM 660 O O . TRP A 1 84 ? 6.027 9.650 -7.113 1.00 93.88 84 TRP A O 1
ATOM 670 N N . PHE A 1 85 ? 7.658 8.122 -7.382 1.00 89.94 85 PHE A N 1
ATOM 671 C CA . PHE A 1 85 ? 8.517 8.921 -8.233 1.00 89.94 85 PHE A CA 1
ATOM 672 C C . PHE A 1 85 ? 8.998 8.034 -9.373 1.00 89.94 85 PHE A C 1
ATOM 674 O O . PHE A 1 85 ? 9.608 6.999 -9.117 1.00 89.94 85 PHE A O 1
ATOM 681 N N . SER A 1 86 ? 8.750 8.456 -10.610 1.00 80.44 86 SER A N 1
ATOM 682 C CA . SER A 1 86 ? 9.444 7.921 -11.778 1.00 80.44 86 SER A CA 1
ATOM 683 C C . SER A 1 86 ? 10.543 8.902 -12.169 1.00 80.44 86 SER A C 1
ATOM 685 O O . SER A 1 86 ? 10.323 10.116 -12.245 1.00 80.44 86 SER A O 1
ATOM 687 N N . VAL A 1 87 ? 11.755 8.391 -12.374 1.00 69.56 87 VAL A N 1
ATOM 688 C CA . VAL A 1 87 ? 12.880 9.221 -12.794 1.00 69.56 87 VAL A CA 1
ATOM 689 C C . VAL A 1 87 ? 12.780 9.422 -14.300 1.00 69.56 87 VAL A C 1
ATOM 691 O O . VAL A 1 87 ? 13.178 8.569 -15.088 1.00 69.56 87 VAL A O 1
ATOM 694 N N . CYS A 1 88 ? 12.242 10.568 -14.716 1.00 67.19 88 CYS A N 1
ATOM 695 C CA . CYS A 1 88 ? 12.201 10.912 -16.130 1.00 67.19 88 CYS A CA 1
ATOM 696 C C . CYS A 1 88 ? 13.627 11.177 -16.641 1.00 67.19 88 CYS A C 1
ATOM 698 O O . CYS A 1 88 ? 14.334 12.043 -16.120 1.00 67.19 88 CYS A O 1
ATOM 700 N N . SER A 1 89 ? 14.046 10.455 -17.684 1.00 60.38 89 SER A N 1
ATOM 701 C CA . SER A 1 89 ? 15.384 10.581 -18.283 1.00 60.38 89 SER A CA 1
ATOM 702 C C . SER A 1 89 ? 15.728 12.026 -18.687 1.00 60.38 89 SER A C 1
ATOM 704 O O . SER A 1 89 ? 16.862 12.468 -18.499 1.00 60.38 89 SER A O 1
ATOM 706 N N . SER A 1 90 ? 14.742 12.808 -19.144 1.00 61.53 90 SER A N 1
ATOM 707 C CA . SER A 1 90 ? 14.936 14.220 -19.507 1.00 61.53 90 SER A CA 1
ATOM 708 C C . SER A 1 90 ? 15.299 15.107 -18.310 1.00 61.53 90 SER A C 1
ATOM 710 O O . SER A 1 90 ? 16.093 16.038 -18.454 1.00 61.53 90 SER A O 1
ATOM 712 N N . PHE A 1 91 ? 14.778 14.801 -17.119 1.00 64.56 91 PHE A N 1
ATOM 713 C CA . PHE A 1 91 ? 15.055 15.557 -15.899 1.00 64.56 91 PHE A CA 1
ATOM 714 C C . PHE A 1 91 ? 16.494 15.336 -15.415 1.00 64.56 91 PHE A C 1
ATOM 716 O O . PHE A 1 91 ? 17.193 16.295 -15.086 1.00 64.56 91 PHE A O 1
ATOM 723 N N . LEU A 1 92 ? 16.974 14.089 -15.453 1.00 64.62 92 LEU A N 1
ATOM 724 C CA . LEU A 1 92 ? 18.367 13.776 -15.124 1.00 64.62 92 LEU A CA 1
ATOM 725 C C . LEU A 1 92 ? 19.350 14.360 -16.139 1.00 64.62 92 LEU A C 1
ATOM 727 O O . LEU A 1 92 ? 20.381 14.893 -15.736 1.00 64.62 92 LEU A O 1
ATOM 731 N N . LEU A 1 93 ? 19.033 14.299 -17.437 1.00 63.62 93 LEU A N 1
ATOM 732 C CA . LEU A 1 93 ? 19.897 14.859 -18.476 1.00 63.62 93 LEU A CA 1
ATOM 733 C C . LEU A 1 93 ? 20.023 16.383 -18.331 1.00 63.62 93 LEU A C 1
ATOM 735 O O . LEU A 1 93 ? 21.122 16.919 -18.437 1.00 63.62 93 LEU A O 1
ATOM 739 N N . SER A 1 94 ? 18.923 17.076 -18.013 1.00 68.56 94 SER A N 1
ATOM 740 C CA . SER A 1 94 ? 18.949 18.512 -17.716 1.00 68.56 94 SER A CA 1
ATOM 741 C C . SER A 1 94 ? 19.806 18.824 -16.491 1.00 68.56 94 SER A C 1
ATOM 743 O O . SER A 1 94 ? 20.620 19.740 -16.545 1.00 68.56 94 SER A O 1
ATOM 745 N N . LEU A 1 95 ? 19.660 18.074 -15.394 1.00 67.44 95 LEU A N 1
ATOM 746 C CA . LEU A 1 95 ? 20.477 18.291 -14.199 1.00 67.44 95 LEU A CA 1
ATOM 747 C C . LEU A 1 95 ? 21.962 18.044 -14.491 1.00 67.44 95 LEU A C 1
ATOM 749 O O . LEU A 1 95 ? 22.797 18.825 -14.059 1.00 67.44 95 LEU A O 1
ATOM 753 N N . PHE A 1 96 ? 22.291 17.016 -15.275 1.00 70.62 96 PHE A N 1
ATOM 754 C CA . PHE A 1 96 ? 23.668 16.725 -15.669 1.00 70.62 96 PHE A CA 1
ATOM 755 C C . PHE A 1 96 ? 24.273 17.848 -16.525 1.00 70.62 96 PHE A C 1
ATOM 757 O O . PHE A 1 96 ? 25.401 18.269 -16.282 1.00 70.62 96 PHE A O 1
ATOM 764 N N . LEU A 1 97 ? 23.509 18.383 -17.485 1.00 71.00 97 LEU A N 1
ATOM 765 C CA . LEU A 1 97 ? 23.944 19.494 -18.338 1.00 71.00 97 LEU A CA 1
ATOM 766 C C . LEU A 1 97 ? 24.064 20.826 -17.581 1.00 71.00 97 LEU A C 1
ATOM 768 O O . LEU A 1 97 ? 24.946 21.618 -17.902 1.00 71.00 97 LEU A O 1
ATOM 772 N N . PHE A 1 98 ? 23.204 21.080 -16.591 1.00 71.38 98 PHE A N 1
ATOM 773 C CA . PHE A 1 98 ? 23.278 22.283 -15.754 1.00 71.38 98 PHE A CA 1
ATOM 774 C C . PHE A 1 98 ? 24.330 22.188 -14.646 1.00 71.38 98 PHE A C 1
ATOM 776 O O . PHE A 1 98 ? 24.880 23.211 -14.264 1.00 71.38 98 PHE A O 1
ATOM 783 N N . TYR A 1 99 ? 24.608 20.995 -14.119 1.00 72.31 99 TYR A N 1
ATOM 784 C CA . TYR A 1 99 ? 25.563 20.800 -13.024 1.00 72.31 99 TYR A CA 1
ATOM 785 C C . TYR A 1 99 ? 27.022 20.724 -13.505 1.00 72.31 99 TYR A C 1
ATOM 787 O O . TYR A 1 99 ? 27.939 21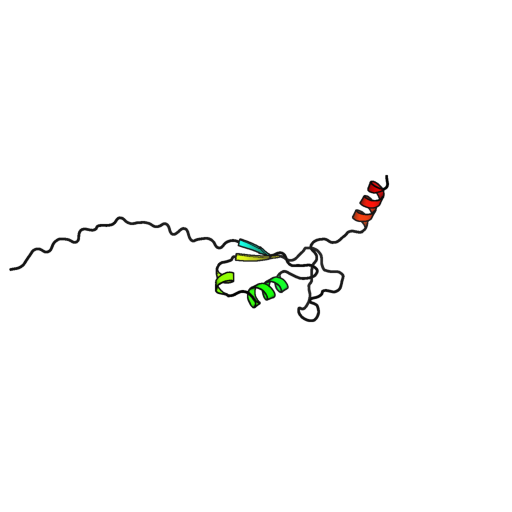.012 -12.743 1.00 72.31 99 TYR A O 1
ATOM 795 N N . HIS A 1 100 ? 27.251 20.358 -14.771 1.00 67.81 100 HIS A N 1
ATOM 796 C CA . HIS A 1 100 ? 28.577 20.357 -15.406 1.00 67.81 100 HIS A CA 1
ATOM 797 C C . HIS A 1 100 ? 28.899 21.642 -16.190 1.00 67.81 100 HIS A C 1
ATOM 799 O O . HIS A 1 100 ? 29.821 21.648 -17.010 1.00 67.81 100 HIS A O 1
ATOM 805 N N . ARG A 1 101 ? 28.168 22.729 -15.939 1.00 55.44 101 ARG A N 1
ATOM 806 C CA . ARG A 1 101 ? 28.443 24.060 -16.480 1.00 55.44 101 ARG A CA 1
ATOM 807 C C . ARG A 1 101 ? 28.616 25.059 -15.344 1.00 55.44 101 ARG A C 1
ATOM 809 O O . ARG A 1 101 ? 29.434 25.984 -15.533 1.00 55.44 101 ARG A O 1
#

Secondary structure (DSSP, 8-state):
----PPP----S----------PPPEEEEE--TTB-HHHHHHHHHHHS-HHHHTT-EEEEEPPSEE--S--TTTTTSPSP-EES----HHHHHHHHHHHT-

Radius of gyration: 28.86 Å; chains: 1; bounding box: 78×38×81 Å

InterPro domains:
  IPR005645 Serine hydrolase domain [PF03959] (23-86)
  IPR029058 Alpha/Beta hydrolase fold [G3DSA:3.40.50.1820] (20-92)

Sequence (101 aa):
MGSIGPEPVLFGGDREITAKTQRKPRFLCVHGFRTSGAIMEKRVIGKWPRHVTSRLDLFFADAPFPAEGTSDVEGIFPPPYYEWFSVCSSFLLSLFLFYHR